Protein AF-A0A1B6DXK7-F1 (afdb_monomer_lite)

Organism: NCBI:txid38151

Structure (mmCIF, N/CA/C/O backbone):
data_AF-A0A1B6DXK7-F1
#
_entry.id   AF-A0A1B6DXK7-F1
#
loop_
_atom_site.group_PDB
_atom_site.id
_atom_site.type_symbol
_atom_site.label_atom_id
_atom_site.label_alt_id
_atom_site.label_comp_id
_atom_site.label_asym_id
_atom_site.label_entity_id
_atom_site.label_seq_id
_atom_site.pdbx_PDB_ins_code
_atom_site.Cartn_x
_atom_site.Cartn_y
_atom_site.Cartn_z
_atom_site.occupancy
_atom_site.B_iso_or_equiv
_atom_site.auth_seq_id
_atom_site.auth_comp_id
_atom_site.auth_asym_id
_atom_site.auth_atom_id
_atom_site.pdbx_PDB_model_num
ATOM 1 N N . MET A 1 1 ? -44.454 -13.026 34.939 1.00 39.28 1 MET A N 1
ATOM 2 C CA . MET A 1 1 ? -43.153 -13.188 35.620 1.00 39.28 1 MET A CA 1
ATOM 3 C C . MET A 1 1 ? -42.407 -11.868 35.491 1.00 39.28 1 MET A C 1
ATOM 5 O O . MET A 1 1 ? -41.884 -11.575 34.426 1.00 39.28 1 MET A O 1
ATOM 9 N N . VAL A 1 2 ? -42.509 -11.001 36.502 1.00 45.12 2 VAL A N 1
ATOM 10 C CA . VAL A 1 2 ? -41.923 -9.651 36.467 1.00 45.12 2 VAL A CA 1
ATOM 11 C C . VAL A 1 2 ? -40.440 -9.793 36.776 1.00 45.12 2 VAL A C 1
ATOM 13 O O . VAL A 1 2 ? -40.072 -10.155 37.890 1.00 45.12 2 VAL A O 1
ATOM 16 N N . ILE A 1 3 ? -39.594 -9.573 35.775 1.00 61.78 3 ILE A N 1
ATOM 17 C CA . ILE A 1 3 ? -38.143 -9.632 35.928 1.00 61.78 3 ILE A CA 1
ATOM 18 C C . ILE A 1 3 ? -37.741 -8.395 36.738 1.00 61.78 3 ILE A C 1
ATOM 20 O O . ILE A 1 3 ? -37.662 -7.291 36.205 1.00 61.78 3 ILE A O 1
ATOM 24 N N . HIS A 1 4 ? -37.545 -8.565 38.046 1.00 51.88 4 HIS A N 1
ATOM 25 C CA . HIS A 1 4 ? -36.913 -7.556 38.893 1.00 51.88 4 HIS A CA 1
ATOM 26 C C . HIS A 1 4 ? -35.440 -7.464 38.486 1.00 51.88 4 HIS A C 1
ATOM 28 O O . HIS A 1 4 ? -34.585 -8.203 38.968 1.00 51.88 4 HIS A O 1
ATOM 34 N N . ILE A 1 5 ? -35.163 -6.587 37.525 1.00 63.19 5 ILE A N 1
ATOM 35 C CA . ILE A 1 5 ? -33.811 -6.217 37.127 1.00 63.19 5 ILE A CA 1
ATOM 36 C C . ILE A 1 5 ? -33.175 -5.485 38.306 1.00 63.19 5 ILE A C 1
ATOM 38 O O . ILE A 1 5 ? -33.552 -4.370 38.665 1.00 63.19 5 ILE A O 1
ATOM 42 N N . SER A 1 6 ? -32.222 -6.156 38.948 1.00 65.25 6 SER A N 1
ATOM 43 C CA . SER A 1 6 ? -31.360 -5.595 39.980 1.00 65.25 6 SER A CA 1
ATOM 44 C C . SER A 1 6 ? -30.800 -4.272 39.462 1.00 65.25 6 SER A C 1
ATOM 46 O O . SER A 1 6 ? -30.210 -4.250 38.381 1.00 65.25 6 SER A O 1
ATOM 48 N N . GLY A 1 7 ? -30.945 -3.180 40.218 1.00 70.75 7 GLY A N 1
ATOM 49 C CA . GLY A 1 7 ? -30.628 -1.813 39.771 1.00 70.75 7 GLY A CA 1
ATOM 50 C C . GLY A 1 7 ? -29.193 -1.566 39.279 1.00 70.75 7 GLY A C 1
ATOM 51 O O . GLY A 1 7 ? -28.893 -0.468 38.841 1.00 70.75 7 GLY A O 1
ATOM 52 N N . ARG A 1 8 ? -28.308 -2.572 39.314 1.00 75.06 8 ARG A N 1
ATOM 53 C CA . ARG A 1 8 ? -26.931 -2.551 38.793 1.00 75.06 8 ARG A CA 1
ATOM 54 C C . ARG A 1 8 ? -26.801 -3.031 37.340 1.00 75.06 8 ARG A C 1
ATOM 56 O O . ARG A 1 8 ? -25.893 -2.601 36.641 1.00 75.06 8 ARG A O 1
ATOM 63 N N . ILE A 1 9 ? -27.707 -3.893 36.875 1.00 83.69 9 ILE A N 1
ATOM 64 C CA . ILE A 1 9 ? -27.709 -4.441 35.510 1.00 83.69 9 ILE A CA 1
ATOM 65 C C . ILE A 1 9 ? -27.895 -3.354 34.432 1.00 83.69 9 ILE A C 1
ATOM 67 O O . ILE A 1 9 ? -27.131 -3.383 33.467 1.00 83.69 9 ILE A O 1
ATOM 71 N N . PRO A 1 10 ? -28.812 -2.366 34.556 1.00 85.44 10 PRO A N 1
ATOM 72 C CA . PRO A 1 10 ? -28.964 -1.349 33.512 1.00 85.44 10 PRO A CA 1
ATOM 73 C C . PRO A 1 10 ? -27.703 -0.490 33.343 1.00 85.44 10 PRO A C 1
ATOM 75 O O . PRO A 1 10 ? -27.367 -0.128 32.220 1.00 85.44 10 PRO A O 1
ATOM 78 N N . PHE A 1 11 ? -26.946 -0.235 34.417 1.00 86.56 11 PHE A N 1
ATOM 79 C CA . PHE A 1 11 ? -25.669 0.481 34.330 1.00 86.56 11 PHE A CA 1
ATOM 80 C C . PHE A 1 11 ? -24.607 -0.301 33.553 1.00 86.56 11 PHE A C 1
ATOM 82 O O . PHE A 1 11 ? -23.884 0.291 32.756 1.00 86.56 11 PHE A O 1
ATOM 89 N N . LEU A 1 12 ? -24.534 -1.624 33.738 1.00 88.62 12 LEU A N 1
ATOM 90 C CA . LEU A 1 12 ? -23.615 -2.472 32.975 1.00 88.62 12 LEU A CA 1
ATOM 91 C C . LEU A 1 12 ? -23.971 -2.489 31.488 1.00 88.62 12 LEU A C 1
ATOM 93 O O . LEU A 1 12 ? -23.085 -2.391 30.646 1.00 88.62 12 LEU A O 1
ATOM 97 N N . VAL A 1 13 ? -25.263 -2.556 31.159 1.00 90.44 13 VAL A N 1
ATOM 98 C CA . VAL A 1 13 ? -25.724 -2.513 29.764 1.00 90.44 13 VAL A CA 1
ATOM 99 C C .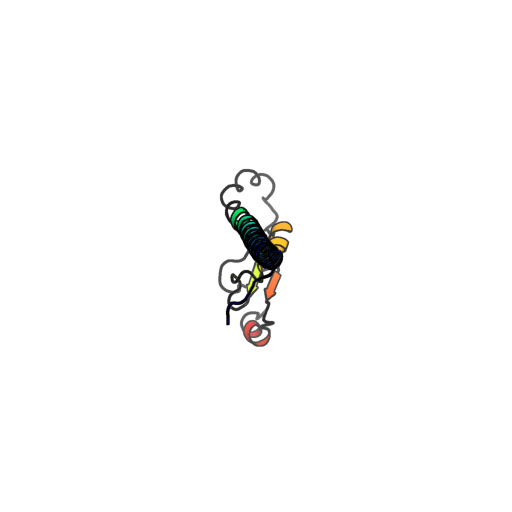 VAL A 1 13 ? -25.369 -1.173 29.120 1.00 90.44 13 VAL A C 1
ATOM 101 O O . VAL A 1 13 ? -24.810 -1.153 28.027 1.00 90.44 13 VAL A O 1
ATOM 104 N N . ILE A 1 14 ? -25.615 -0.057 29.813 1.00 92.62 14 ILE A N 1
ATOM 105 C CA . ILE A 1 14 ? -25.247 1.281 29.330 1.00 92.62 14 ILE A CA 1
ATOM 106 C C . ILE A 1 14 ? -23.731 1.383 29.120 1.00 92.62 14 ILE A C 1
ATOM 108 O O . ILE A 1 14 ? -23.293 1.870 28.081 1.00 92.62 14 ILE A O 1
ATOM 112 N N . PHE A 1 15 ? -22.928 0.873 30.055 1.00 94.75 15 PHE A N 1
ATOM 113 C CA . PHE A 1 15 ? -21.472 0.862 29.931 1.00 94.75 15 PHE A CA 1
ATOM 114 C C . PHE A 1 15 ? -21.003 0.076 28.699 1.00 94.75 15 PHE A C 1
ATOM 116 O O . PHE A 1 15 ? -20.202 0.583 27.918 1.00 94.75 15 PHE A O 1
ATOM 123 N N . VAL A 1 16 ? -21.550 -1.121 28.468 1.00 95.00 16 VAL A N 1
ATOM 124 C CA . VAL A 1 16 ? -21.215 -1.950 27.297 1.00 95.00 16 VAL A CA 1
ATOM 125 C C . VAL A 1 16 ? -21.599 -1.255 25.991 1.00 95.00 16 VAL A C 1
ATOM 127 O O . VAL A 1 16 ? -20.827 -1.282 25.031 1.00 95.00 16 VAL A O 1
ATOM 130 N N . VAL A 1 17 ? -22.756 -0.590 25.949 1.00 95.94 17 VAL A N 1
ATOM 131 C CA . VAL A 1 17 ? -23.188 0.175 24.772 1.00 95.94 17 VAL A CA 1
ATOM 132 C C . VAL A 1 17 ? -22.237 1.342 24.511 1.00 95.94 17 VAL A C 1
ATOM 134 O O . VAL A 1 17 ? -21.788 1.515 23.381 1.00 95.94 17 VAL A O 1
ATOM 137 N N . ILE A 1 18 ? -21.858 2.094 25.548 1.00 96.69 18 ILE A N 1
ATOM 138 C CA . ILE A 1 18 ? -20.898 3.200 25.429 1.00 96.69 18 ILE A CA 1
ATOM 139 C C . ILE A 1 18 ? -19.540 2.689 24.934 1.00 96.69 18 ILE A C 1
ATOM 141 O O . ILE A 1 18 ? -19.002 3.237 23.975 1.00 96.69 18 ILE A O 1
ATOM 145 N N . CYS A 1 19 ? -19.006 1.610 25.515 1.00 96.62 19 CYS A N 1
ATOM 146 C CA . CYS A 1 19 ? -17.758 1.001 25.051 1.00 96.62 19 CYS A CA 1
ATOM 147 C C . CYS A 1 19 ? -17.836 0.569 23.582 1.00 96.62 19 CYS A C 1
ATOM 149 O O . CYS A 1 19 ? -16.890 0.781 22.828 1.00 96.62 19 CYS A O 1
ATOM 151 N N . SER A 1 20 ? -18.968 0.008 23.155 1.00 94.44 20 SER A N 1
ATOM 152 C CA . SER A 1 20 ? -19.172 -0.430 21.769 1.00 94.44 20 SER A CA 1
ATOM 153 C C . SER A 1 20 ? -19.192 0.749 20.792 1.00 94.44 20 SER A C 1
ATOM 155 O O . SER A 1 20 ? -18.579 0.682 19.728 1.00 94.44 20 SER A O 1
ATOM 157 N N . LEU A 1 21 ? -19.844 1.854 21.172 1.00 97.12 21 LEU A N 1
ATOM 158 C CA . LEU A 1 21 ? -19.848 3.094 20.392 1.00 97.12 21 LEU A CA 1
ATOM 159 C C . LEU A 1 21 ? -18.448 3.713 20.301 1.00 97.12 21 LEU A C 1
ATOM 161 O O . LEU A 1 21 ? -18.059 4.174 19.232 1.00 97.12 21 LEU A O 1
ATOM 165 N N . ILE A 1 22 ? -17.674 3.676 21.390 1.00 97.25 22 ILE A N 1
ATOM 166 C CA . ILE A 1 22 ? -16.283 4.151 21.409 1.00 97.25 22 ILE A CA 1
ATOM 167 C C . ILE A 1 22 ? -15.417 3.315 20.462 1.00 97.25 22 ILE A C 1
ATOM 169 O O . ILE A 1 22 ? -14.677 3.880 19.663 1.00 97.25 22 ILE A O 1
ATOM 173 N N . LEU A 1 23 ? -15.529 1.984 20.498 1.00 95.25 23 LEU A N 1
ATOM 174 C CA . LEU A 1 23 ? -14.770 1.110 19.597 1.00 95.25 23 LEU A CA 1
ATOM 175 C C . LEU A 1 23 ? -15.129 1.347 18.124 1.00 95.25 23 LEU A C 1
ATOM 177 O O . LEU A 1 23 ? -14.239 1.382 17.277 1.00 95.25 23 LEU A O 1
ATOM 181 N N . LEU A 1 24 ? -16.410 1.569 17.817 1.00 95.44 24 LEU A N 1
ATOM 182 C CA . LEU A 1 24 ? -16.853 1.973 16.479 1.00 95.44 24 LEU A CA 1
ATOM 183 C C . LEU A 1 24 ? -16.253 3.318 16.054 1.00 95.44 24 LEU A C 1
ATOM 185 O O . LEU A 1 24 ? -15.778 3.439 14.926 1.00 95.44 24 LEU A O 1
ATOM 189 N N . ALA A 1 25 ? -16.242 4.304 16.955 1.00 94.88 25 ALA A N 1
ATOM 190 C CA . ALA A 1 25 ? -15.671 5.623 16.700 1.00 94.88 25 ALA A CA 1
ATOM 191 C C . ALA A 1 25 ? -14.153 5.562 16.451 1.00 94.88 25 ALA A C 1
ATOM 193 O O . ALA A 1 25 ? -13.651 6.221 15.544 1.00 94.88 25 ALA A O 1
ATOM 194 N N . ILE A 1 26 ? -13.427 4.736 17.208 1.00 94.00 26 ILE A N 1
ATOM 195 C CA . ILE A 1 26 ? -11.992 4.509 16.991 1.00 94.00 26 ILE A CA 1
ATOM 196 C C . ILE A 1 26 ? -11.770 3.844 15.632 1.00 94.00 26 ILE A C 1
ATOM 198 O O . ILE A 1 26 ? -10.975 4.329 14.838 1.00 94.00 26 ILE A O 1
ATOM 202 N N . ASN A 1 27 ? -12.514 2.781 15.323 1.00 93.31 27 ASN A N 1
ATOM 203 C CA . ASN A 1 27 ? -12.358 2.060 14.062 1.00 93.31 27 ASN A CA 1
ATOM 204 C C . ASN A 1 27 ? -12.619 2.959 12.838 1.00 93.31 27 ASN A C 1
ATOM 206 O O . ASN A 1 27 ? -11.865 2.935 11.866 1.00 93.31 27 ASN A O 1
ATOM 210 N N . ILE A 1 28 ? -13.657 3.802 12.889 1.00 93.88 28 ILE A N 1
ATOM 211 C CA . ILE A 1 28 ? -13.940 4.730 11.788 1.00 93.88 28 ILE A CA 1
ATOM 212 C C . ILE A 1 28 ? -12.905 5.857 11.695 1.00 93.88 28 ILE A C 1
ATOM 214 O O . ILE A 1 28 ? -12.579 6.283 10.589 1.00 93.88 28 ILE A O 1
ATOM 218 N N . TYR A 1 29 ? -12.347 6.298 12.827 1.00 93.69 29 TYR A N 1
ATOM 219 C CA . TYR A 1 29 ? -11.274 7.290 12.854 1.00 93.69 29 TYR A CA 1
ATOM 220 C C . TYR A 1 29 ? -9.987 6.750 12.224 1.00 93.69 29 TYR A C 1
ATOM 222 O O . TYR A 1 29 ? -9.413 7.412 11.362 1.00 93.69 29 TYR A O 1
ATOM 230 N N . GLU A 1 30 ? -9.580 5.529 12.579 1.00 84.31 30 GLU A N 1
ATOM 231 C CA . GLU A 1 30 ? -8.434 4.841 11.968 1.00 84.31 30 GLU A CA 1
ATOM 232 C C . GLU A 1 30 ? -8.618 4.711 10.451 1.00 84.31 30 GLU A C 1
ATOM 234 O O . GLU A 1 30 ? -7.724 5.034 9.665 1.00 84.31 30 GLU A O 1
ATOM 239 N N . LEU A 1 31 ? -9.816 4.310 10.011 1.00 83.38 31 LEU A N 1
ATOM 240 C CA . LEU A 1 31 ? -10.122 4.190 8.588 1.00 83.38 31 LEU A CA 1
ATOM 241 C C . LEU A 1 31 ? -10.030 5.538 7.862 1.00 83.38 31 LEU A C 1
ATOM 243 O O . LEU A 1 31 ? -9.478 5.620 6.762 1.00 83.38 31 LEU A O 1
ATOM 247 N N . GLN A 1 32 ? -10.548 6.599 8.478 1.00 81.12 32 GLN A N 1
ATOM 248 C CA . GLN A 1 32 ? -10.518 7.938 7.906 1.00 81.12 32 GLN A CA 1
ATOM 249 C C . GLN A 1 32 ? -9.092 8.506 7.863 1.00 81.12 32 GLN A C 1
ATOM 251 O O . GLN A 1 32 ? -8.726 9.150 6.878 1.00 81.12 32 GLN A O 1
ATOM 256 N N . TRP A 1 33 ? -8.271 8.232 8.878 1.00 78.19 33 TRP A N 1
ATOM 257 C CA . TRP A 1 33 ? -6.858 8.604 8.902 1.00 78.19 33 TRP A CA 1
ATOM 258 C C . TRP A 1 33 ? -6.096 7.944 7.745 1.00 78.19 33 TRP A C 1
ATOM 260 O O . TRP A 1 33 ? -5.454 8.632 6.948 1.00 78.19 33 TRP A O 1
ATOM 270 N N . MET A 1 34 ? -6.283 6.633 7.558 1.00 66.62 34 MET A N 1
ATOM 271 C CA . MET A 1 34 ? -5.681 5.891 6.444 1.00 66.62 34 MET A CA 1
ATOM 272 C C . MET A 1 34 ? -6.119 6.426 5.067 1.00 66.62 34 MET A C 1
ATOM 274 O O . MET A 1 34 ? -5.316 6.502 4.134 1.00 66.62 34 MET A O 1
ATOM 278 N N . GLN A 1 35 ? -7.380 6.842 4.908 1.00 70.38 35 GLN A N 1
ATOM 279 C CA . GLN A 1 35 ? -7.867 7.437 3.654 1.00 70.38 35 GLN A CA 1
ATOM 280 C C . GLN A 1 35 ? -7.286 8.834 3.380 1.00 70.38 35 GLN A C 1
ATOM 282 O O . GLN A 1 35 ? -7.022 9.191 2.224 1.00 70.38 35 GLN A O 1
ATOM 287 N N . GLN A 1 36 ? -7.066 9.635 4.421 1.00 62.09 36 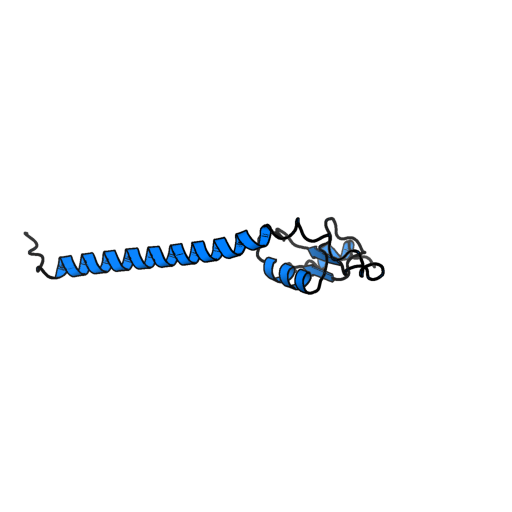GLN A N 1
ATOM 288 C CA . GLN A 1 36 ? -6.511 10.982 4.281 1.00 62.09 36 GLN A CA 1
ATOM 289 C C . GLN A 1 36 ? -5.037 10.960 3.886 1.00 62.09 36 GLN A C 1
ATOM 291 O O . GLN A 1 36 ? -4.619 11.747 3.034 1.00 62.09 36 GLN A O 1
ATOM 296 N N . GLU A 1 37 ? -4.264 10.020 4.431 1.00 60.94 37 GLU A N 1
ATOM 297 C CA . GLU A 1 37 ? -2.882 9.820 4.000 1.00 60.94 37 GLU A CA 1
ATOM 298 C C . GLU A 1 37 ? -2.825 9.464 2.511 1.00 60.94 37 GLU A C 1
ATOM 300 O O . GLU A 1 37 ? -2.028 10.037 1.773 1.00 60.94 37 GLU A O 1
ATOM 305 N N . HIS A 1 38 ? -3.725 8.608 2.018 1.00 56.47 38 HIS A N 1
ATOM 306 C CA . HIS A 1 38 ? -3.720 8.196 0.614 1.00 56.47 38 HIS A CA 1
ATOM 307 C C . HIS A 1 38 ? -4.143 9.283 -0.382 1.00 56.47 38 HIS A C 1
ATOM 309 O O . HIS A 1 38 ? -3.569 9.355 -1.467 1.00 56.47 38 HIS A O 1
ATOM 315 N N . THR A 1 39 ? -5.088 10.159 -0.044 1.00 53.88 39 THR A N 1
ATOM 316 C CA . THR A 1 39 ? -5.546 11.215 -0.972 1.00 53.88 39 THR A CA 1
ATOM 317 C C . THR A 1 39 ? -4.544 12.364 -1.112 1.00 53.88 39 THR A C 1
ATOM 319 O O . THR A 1 39 ? -4.415 12.943 -2.194 1.00 53.88 39 THR A O 1
ATOM 322 N N . LYS A 1 40 ? -3.758 12.655 -0.068 1.00 54.94 40 LYS A N 1
ATOM 323 C CA . LYS A 1 40 ? -2.798 13.771 -0.069 1.00 54.94 40 LYS A CA 1
ATOM 324 C C . LYS A 1 40 ? -1.608 13.557 -1.017 1.00 54.94 40 LYS A C 1
ATOM 326 O O . LYS A 1 40 ? -1.083 14.525 -1.566 1.00 54.94 40 LYS A O 1
ATOM 331 N N . PHE A 1 41 ? -1.214 12.308 -1.279 1.00 54.69 41 PHE A N 1
ATOM 332 C CA . PHE A 1 41 ? -0.102 11.999 -2.192 1.00 54.69 41 PHE A CA 1
ATOM 333 C C . PHE A 1 41 ? -0.461 12.097 -3.683 1.00 54.69 41 PHE A C 1
ATOM 335 O O . PHE A 1 41 ? 0.444 12.160 -4.517 1.00 54.69 41 PHE A O 1
ATOM 342 N N . HIS A 1 42 ? -1.748 12.178 -4.037 1.00 49.84 42 HIS A N 1
ATOM 343 C CA . HIS A 1 42 ? -2.184 12.266 -5.435 1.00 49.84 42 HIS A CA 1
ATOM 344 C C . HIS A 1 42 ? -2.272 13.699 -5.993 1.00 49.84 42 HIS A C 1
ATOM 346 O O . HIS A 1 42 ? -2.482 13.857 -7.192 1.00 49.84 42 HIS A O 1
ATOM 352 N N . TYR A 1 43 ? -2.047 14.743 -5.182 1.00 42.91 43 TYR A N 1
ATOM 353 C CA . TYR A 1 43 ? -2.104 16.144 -5.641 1.00 42.91 43 TYR A CA 1
ATOM 354 C C . TYR A 1 43 ? -0.724 16.772 -5.952 1.00 42.91 43 TYR A C 1
ATOM 356 O O . TYR A 1 43 ? -0.636 17.812 -6.601 1.00 42.91 43 TYR A O 1
ATOM 364 N N . VAL A 1 44 ? 0.389 16.139 -5.554 1.00 44.66 44 VAL A N 1
ATOM 365 C CA . VAL A 1 44 ? 1.758 16.682 -5.728 1.00 44.66 44 VAL A CA 1
ATOM 366 C C . VAL A 1 44 ? 2.462 16.047 -6.933 1.00 44.66 44 VAL A C 1
ATOM 368 O O . VAL A 1 44 ? 3.510 15.411 -6.814 1.00 44.66 44 VAL A O 1
ATOM 371 N N . ASN A 1 45 ? 1.874 16.181 -8.123 1.00 49.66 45 ASN A N 1
ATOM 372 C CA . ASN A 1 45 ? 2.613 15.921 -9.367 1.00 49.66 45 ASN A CA 1
ATOM 373 C C . ASN A 1 45 ? 2.217 16.823 -10.549 1.00 49.66 45 ASN A C 1
ATOM 375 O O . ASN A 1 45 ? 2.458 16.466 -11.695 1.00 49.66 45 ASN A O 1
ATOM 379 N N . VAL A 1 46 ? 1.624 17.996 -10.283 1.00 48.19 46 VAL A N 1
ATOM 380 C CA . VAL A 1 46 ? 1.287 18.989 -11.329 1.00 48.19 46 VAL A CA 1
ATOM 381 C C . VAL A 1 46 ? 2.081 20.304 -11.171 1.00 48.19 46 VAL A C 1
ATOM 383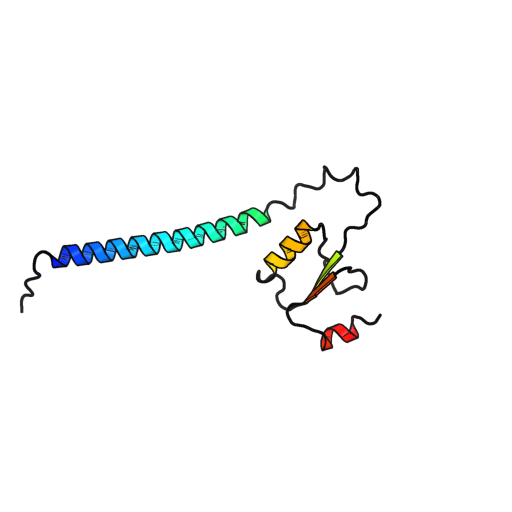 O O . VAL A 1 46 ? 1.991 21.186 -12.011 1.00 48.19 46 VAL A O 1
ATOM 386 N N . GLY A 1 47 ? 2.913 20.449 -10.127 1.00 43.34 47 GLY A N 1
ATOM 387 C CA . GLY A 1 47 ? 3.560 21.734 -9.797 1.00 43.34 47 GLY A CA 1
ATOM 388 C C . GLY A 1 47 ? 5.093 21.802 -9.827 1.00 43.34 47 GLY A C 1
ATOM 389 O O . GLY A 1 47 ? 5.634 22.890 -9.665 1.00 43.34 47 GLY A O 1
ATOM 390 N N . SER A 1 48 ? 5.822 20.694 -10.011 1.00 45.38 48 SER A N 1
ATOM 391 C CA . SER A 1 48 ? 7.289 20.679 -9.827 1.00 45.38 48 SER A CA 1
ATOM 392 C C . SER A 1 48 ? 8.060 20.327 -11.103 1.00 45.38 48 SER A C 1
ATOM 394 O O . SER A 1 48 ? 8.834 19.375 -11.140 1.00 45.38 48 SER A O 1
ATOM 396 N N . GLN A 1 49 ? 7.844 21.095 -12.172 1.00 48.78 49 GLN A N 1
ATOM 397 C CA . GLN A 1 49 ? 8.702 21.066 -13.369 1.00 48.78 49 GLN A CA 1
ATOM 398 C C . GLN A 1 49 ? 9.547 22.339 -13.548 1.00 48.78 49 GLN A C 1
ATOM 400 O O . GLN A 1 49 ? 10.371 22.393 -14.452 1.00 48.78 49 GLN A O 1
ATOM 405 N N . ASN A 1 50 ? 9.425 23.345 -12.674 1.00 45.91 50 ASN A N 1
ATOM 406 C CA . ASN A 1 50 ? 10.040 24.655 -12.934 1.00 45.91 50 ASN A CA 1
ATOM 407 C C . ASN A 1 50 ? 11.411 24.883 -12.272 1.00 45.91 50 ASN A C 1
ATOM 409 O O . ASN A 1 50 ? 12.072 25.856 -12.614 1.00 45.91 50 ASN A O 1
ATOM 413 N N . SER A 1 51 ? 11.879 24.003 -11.373 1.00 44.62 51 SER A N 1
ATOM 414 C CA . SER A 1 51 ? 13.146 24.215 -10.635 1.00 44.62 51 SER A CA 1
ATOM 415 C C . SER A 1 51 ? 14.274 23.227 -10.982 1.00 44.62 51 SER A C 1
ATOM 417 O O . SER A 1 51 ? 15.371 23.316 -10.443 1.00 44.62 51 SER A O 1
ATOM 419 N N . VAL A 1 52 ? 14.043 22.283 -11.904 1.00 48.06 52 VAL A N 1
ATOM 420 C CA . VAL A 1 52 ? 15.018 21.228 -12.270 1.00 48.06 52 VAL A CA 1
ATOM 421 C C . VAL A 1 52 ? 15.394 21.295 -13.758 1.00 48.06 52 VAL A C 1
ATOM 423 O O . VAL A 1 52 ? 15.746 20.296 -14.369 1.00 48.06 52 VAL A O 1
ATOM 426 N N . ASN A 1 53 ? 15.325 22.478 -14.369 1.00 48.06 53 ASN A N 1
ATOM 427 C CA . ASN A 1 53 ? 15.630 22.646 -15.798 1.00 48.06 53 ASN A CA 1
ATOM 428 C C . ASN A 1 53 ? 17.090 23.051 -16.066 1.00 48.06 53 ASN A C 1
ATOM 430 O O . ASN A 1 53 ? 17.500 23.095 -17.217 1.00 48.06 53 ASN A O 1
ATOM 434 N N . ASN A 1 54 ? 17.895 23.298 -15.023 1.00 47.94 54 ASN A N 1
ATOM 435 C CA . ASN A 1 54 ? 19.260 23.821 -15.183 1.00 47.94 54 ASN A CA 1
ATOM 436 C C . ASN A 1 54 ? 20.392 22.804 -14.916 1.00 47.94 54 ASN A C 1
ATOM 438 O O . ASN A 1 54 ? 21.552 23.159 -15.087 1.00 47.94 54 ASN A O 1
ATOM 442 N N . ILE A 1 55 ? 20.096 21.555 -14.512 1.00 53.12 55 ILE A N 1
ATOM 443 C CA . ILE A 1 55 ? 21.131 20.528 -14.209 1.00 53.12 55 ILE A CA 1
ATOM 444 C C . ILE A 1 55 ? 20.923 19.205 -14.988 1.00 53.12 55 ILE A C 1
ATOM 446 O O . ILE A 1 55 ? 21.838 18.401 -15.110 1.00 53.12 55 ILE A O 1
ATOM 450 N N . LYS A 1 56 ? 19.748 18.963 -15.586 1.00 50.25 56 LYS A N 1
ATOM 451 C CA . LYS A 1 56 ? 19.373 17.668 -16.201 1.00 50.25 56 LYS A CA 1
ATOM 452 C C . LYS A 1 56 ? 19.666 17.530 -17.705 1.00 50.25 56 LYS A C 1
ATOM 454 O O . LYS A 1 56 ? 18.989 16.763 -18.379 1.00 50.25 56 LYS A O 1
ATOM 459 N N . ASN A 1 57 ? 20.648 18.238 -18.253 1.00 47.94 57 ASN A N 1
ATOM 460 C CA . ASN A 1 57 ? 20.867 18.209 -19.705 1.00 47.94 57 ASN A CA 1
ATOM 461 C C . ASN A 1 57 ? 21.675 17.015 -20.246 1.00 47.94 57 ASN A C 1
ATOM 463 O O . ASN A 1 57 ? 21.840 16.952 -21.457 1.00 47.94 57 ASN A O 1
ATOM 467 N N . GLU A 1 58 ? 22.110 16.037 -19.437 1.00 55.25 58 GLU A N 1
ATOM 468 C CA . GLU A 1 58 ? 22.872 14.889 -19.988 1.00 55.25 58 GLU A CA 1
ATOM 469 C C . GLU A 1 58 ? 22.537 13.493 -19.437 1.00 55.25 58 GLU A C 1
ATOM 471 O O . GLU A 1 58 ? 23.014 12.502 -19.982 1.00 55.25 58 GLU A O 1
ATOM 476 N N . ILE A 1 59 ? 21.678 13.352 -18.422 1.00 60.38 59 ILE A N 1
ATOM 477 C CA . ILE A 1 59 ? 21.352 12.028 -17.866 1.00 60.38 59 ILE A CA 1
ATOM 478 C C . ILE A 1 59 ? 19.874 11.742 -18.117 1.00 60.38 59 ILE A C 1
ATOM 480 O O . ILE A 1 59 ? 19.002 12.305 -17.450 1.00 60.38 59 ILE A O 1
ATOM 484 N N . LYS A 1 60 ? 19.591 10.873 -19.098 1.00 68.00 60 LYS A N 1
ATOM 485 C CA . LYS A 1 60 ? 18.245 10.315 -19.294 1.00 68.00 60 LYS A CA 1
ATOM 486 C C . LYS A 1 60 ? 17.797 9.688 -17.963 1.00 68.00 60 LYS A C 1
ATOM 488 O O . LYS A 1 60 ? 18.540 8.874 -17.415 1.00 68.00 60 LYS A O 1
ATOM 493 N N . PRO A 1 61 ? 16.631 10.070 -17.416 1.00 68.94 61 PRO A N 1
ATOM 494 C CA . PRO A 1 61 ? 16.136 9.450 -16.198 1.00 68.94 61 PRO A CA 1
ATOM 495 C C . PRO A 1 61 ? 15.810 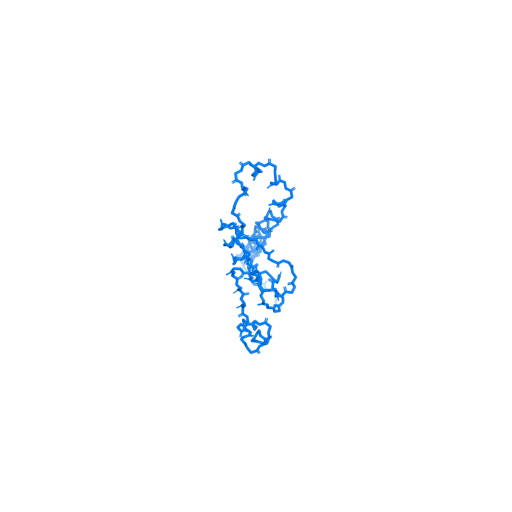7.981 -16.490 1.00 68.94 61 PRO A C 1
ATOM 497 O O . PRO A 1 61 ? 15.213 7.708 -17.536 1.00 68.94 61 PRO A O 1
ATOM 500 N N . PRO A 1 62 ? 16.181 7.049 -15.599 1.00 79.06 62 PRO A N 1
ATOM 501 C CA . PRO A 1 62 ? 15.976 5.638 -15.860 1.00 79.06 62 PRO A CA 1
ATOM 502 C C . PRO A 1 62 ? 14.477 5.319 -15.904 1.00 79.06 62 PRO A C 1
ATOM 504 O O . PRO A 1 62 ? 13.685 5.814 -15.094 1.00 79.06 62 PRO A O 1
ATOM 507 N N . VAL A 1 63 ? 14.064 4.522 -16.883 1.00 82.56 63 VAL A N 1
ATOM 508 C CA . VAL A 1 63 ? 12.660 4.218 -17.158 1.00 82.56 63 VAL A CA 1
ATOM 509 C C . VAL A 1 63 ? 12.306 2.871 -16.550 1.00 82.56 63 VAL A C 1
ATOM 511 O O . VAL A 1 63 ? 12.928 1.855 -16.856 1.00 82.56 63 VAL A O 1
ATOM 514 N N . PHE A 1 64 ? 11.270 2.846 -15.711 1.00 84.19 64 PHE A N 1
ATOM 515 C CA . PHE A 1 64 ? 10.707 1.597 -15.211 1.00 84.19 64 PHE A CA 1
ATOM 516 C C . PHE A 1 64 ? 9.368 1.293 -15.883 1.00 84.19 64 PHE A C 1
ATOM 518 O O . PHE A 1 64 ? 8.518 2.173 -16.055 1.00 84.19 64 PHE A O 1
ATOM 525 N N . GLN A 1 65 ? 9.156 0.032 -16.241 1.00 83.19 65 GLN A N 1
ATOM 526 C CA . GLN A 1 65 ? 7.918 -0.449 -16.837 1.00 83.19 65 GLN A CA 1
ATOM 527 C C . GLN A 1 65 ? 7.301 -1.545 -15.980 1.00 83.19 65 GLN A C 1
ATOM 529 O O . GLN A 1 65 ? 8.002 -2.297 -15.309 1.00 83.19 65 GLN A O 1
ATOM 534 N N . VAL A 1 66 ? 5.972 -1.622 -15.971 1.00 80.25 66 VAL A N 1
ATOM 535 C CA . VAL A 1 66 ? 5.241 -2.519 -15.077 1.00 80.25 66 VAL A CA 1
ATOM 536 C C . VAL A 1 66 ? 4.358 -3.442 -15.896 1.00 80.25 66 VAL A C 1
ATOM 538 O O . VAL A 1 66 ? 3.564 -2.969 -16.708 1.00 80.25 66 VAL A O 1
ATOM 541 N N . TYR A 1 67 ? 4.468 -4.747 -15.661 1.00 76.38 67 TYR A N 1
ATOM 542 C CA . TYR A 1 67 ? 3.618 -5.747 -16.291 1.00 76.38 67 TYR A CA 1
ATOM 543 C C . TYR A 1 67 ? 2.798 -6.521 -15.265 1.00 76.38 67 TYR A C 1
ATOM 545 O O . TYR A 1 67 ? 3.325 -7.167 -14.360 1.00 76.38 67 TYR A O 1
ATOM 553 N N . GLY A 1 68 ? 1.487 -6.517 -15.452 1.00 72.25 68 GLY A N 1
ATOM 554 C CA . GLY A 1 68 ? 0.552 -7.281 -14.640 1.00 72.25 68 GLY A CA 1
ATOM 555 C C . GLY A 1 68 ? -0.880 -6.943 -15.020 1.00 72.25 68 GLY A C 1
ATOM 556 O O . GLY A 1 68 ? -1.130 -5.941 -15.694 1.00 72.25 68 GLY A O 1
ATOM 557 N N . ARG A 1 69 ? -1.825 -7.782 -14.594 1.00 65.00 69 ARG A N 1
ATOM 558 C CA . ARG A 1 69 ? -3.235 -7.381 -14.579 1.00 65.00 69 ARG A CA 1
ATOM 559 C C . ARG A 1 69 ? -3.457 -6.443 -13.400 1.00 65.00 69 ARG A C 1
ATOM 561 O O . ARG A 1 69 ? -2.897 -6.667 -12.334 1.00 65.00 69 ARG A O 1
ATOM 568 N N . ASP A 1 70 ? -4.228 -5.384 -13.623 1.00 66.88 70 ASP A N 1
ATOM 569 C CA . ASP A 1 70 ? -4.594 -4.402 -12.598 1.00 66.88 70 ASP A CA 1
ATOM 570 C C . ASP A 1 70 ? -3.395 -3.834 -11.825 1.00 66.88 70 ASP A C 1
ATOM 572 O O . ASP A 1 70 ? -3.387 -3.745 -10.599 1.00 66.88 70 ASP A O 1
ATOM 576 N N . VAL A 1 71 ? -2.360 -3.411 -12.551 1.00 68.12 71 VAL A N 1
ATOM 577 C CA . VAL A 1 71 ? -1.145 -2.797 -11.984 1.00 68.12 71 VAL A CA 1
ATOM 578 C C . VAL A 1 71 ? -1.420 -1.538 -11.150 1.00 68.12 71 VAL A C 1
ATOM 580 O O . VAL A 1 71 ? -0.636 -1.212 -10.260 1.00 68.12 71 VAL A O 1
ATOM 583 N N . ASP A 1 72 ? -2.555 -0.876 -11.380 1.00 67.81 72 ASP A N 1
ATOM 584 C CA . ASP A 1 72 ? -2.998 0.310 -10.639 1.00 67.81 72 ASP A CA 1
ATOM 585 C C . ASP A 1 72 ? -4.040 -0.003 -9.544 1.00 67.81 72 ASP A C 1
ATOM 587 O O . ASP A 1 72 ? -4.594 0.908 -8.937 1.00 67.81 72 ASP A O 1
ATOM 591 N N . SER A 1 73 ? -4.260 -1.284 -9.216 1.00 67.44 73 SER A N 1
ATOM 592 C CA . SER A 1 73 ? -5.132 -1.741 -8.109 1.00 67.44 73 SER A CA 1
ATOM 593 C C . SER A 1 73 ? -4.684 -1.287 -6.711 1.00 67.44 73 SER A C 1
ATOM 595 O O . SER A 1 73 ? -5.393 -1.492 -5.729 1.00 67.44 73 SER A O 1
ATOM 597 N N . GLY A 1 74 ? -3.500 -0.678 -6.596 1.00 63.50 74 GLY A N 1
ATOM 598 C CA . GLY A 1 74 ? -2.958 -0.148 -5.346 1.00 63.50 74 GLY A CA 1
ATOM 599 C C . GLY A 1 74 ? -2.006 -1.092 -4.609 1.00 63.50 74 GLY A C 1
ATOM 600 O O . GLY A 1 74 ? -1.256 -0.620 -3.756 1.00 63.50 74 GLY A O 1
ATOM 601 N N . TYR A 1 75 ? -1.932 -2.380 -4.965 1.00 66.75 75 TYR A N 1
ATOM 602 C CA . TYR A 1 75 ? -0.968 -3.319 -4.363 1.00 66.75 75 TYR A CA 1
ATOM 603 C C . TYR A 1 75 ? 0.493 -2.966 -4.686 1.00 66.75 75 TYR A C 1
ATOM 605 O O . TYR A 1 75 ? 1.384 -3.172 -3.868 1.00 66.75 75 TYR A O 1
ATOM 613 N N . LEU A 1 76 ? 0.742 -2.357 -5.849 1.00 72.88 76 LEU A N 1
ATOM 614 C CA . LEU A 1 76 ? 2.080 -1.964 -6.309 1.00 72.88 76 LEU A CA 1
ATOM 615 C C . LEU A 1 76 ? 2.464 -0.520 -5.945 1.00 72.88 76 LEU A C 1
ATOM 617 O O . LEU A 1 76 ? 3.542 -0.056 -6.314 1.00 72.88 76 LEU A O 1
ATOM 621 N N . LYS A 1 77 ? 1.624 0.192 -5.177 1.00 73.62 77 LYS A N 1
ATOM 622 C CA . LYS A 1 77 ? 1.851 1.606 -4.825 1.00 73.62 77 LYS A CA 1
ATOM 623 C C . LYS A 1 77 ? 3.194 1.839 -4.131 1.00 7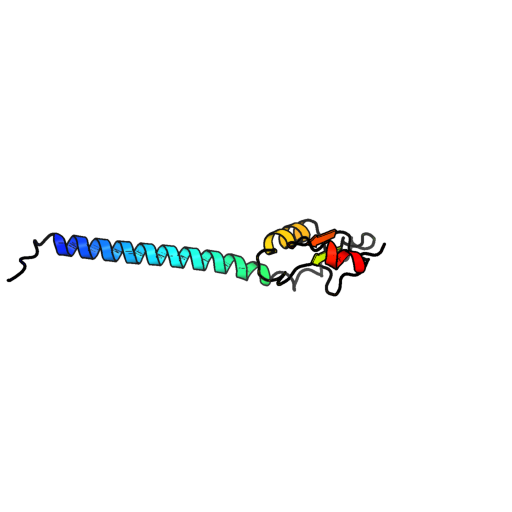3.62 77 LYS A C 1
ATOM 625 O O . LYS A 1 77 ? 3.858 2.834 -4.396 1.00 73.62 77 LYS A O 1
ATOM 630 N N . HIS A 1 78 ? 3.604 0.903 -3.273 1.00 78.06 78 HIS A N 1
ATOM 631 C CA . HIS A 1 78 ? 4.867 0.998 -2.547 1.00 78.06 78 HIS A CA 1
ATOM 632 C C . HIS A 1 78 ? 6.066 0.851 -3.488 1.00 78.06 78 HIS A C 1
ATOM 634 O O . HIS A 1 78 ? 6.993 1.649 -3.435 1.00 78.06 78 HIS A O 1
ATOM 640 N N . VAL A 1 79 ? 6.000 -0.098 -4.423 1.00 80.44 79 VAL A N 1
ATOM 641 C CA . VAL A 1 79 ? 7.033 -0.299 -5.447 1.00 80.44 79 VAL A CA 1
ATOM 642 C C . VAL A 1 79 ? 7.191 0.958 -6.309 1.00 80.44 79 VAL A C 1
ATOM 644 O O . VAL A 1 79 ? 8.306 1.400 -6.571 1.00 80.44 79 VAL A O 1
ATOM 647 N N . PHE A 1 80 ? 6.083 1.593 -6.700 1.00 81.50 80 PHE A N 1
ATOM 648 C CA . PHE A 1 80 ? 6.130 2.838 -7.473 1.00 81.50 80 PHE A CA 1
ATOM 649 C C . PHE A 1 80 ? 6.683 4.017 -6.664 1.00 81.50 80 PHE A C 1
ATOM 651 O O . PHE A 1 80 ? 7.348 4.880 -7.234 1.00 81.50 80 PHE A O 1
ATOM 658 N N . ALA A 1 81 ? 6.439 4.054 -5.350 1.00 79.94 81 ALA A N 1
ATOM 659 C CA . ALA A 1 81 ? 7.018 5.060 -4.463 1.00 79.94 81 ALA A CA 1
ATOM 660 C C . ALA A 1 81 ? 8.544 4.924 -4.378 1.00 79.94 81 ALA A C 1
ATOM 662 O O . ALA A 1 81 ? 9.240 5.926 -4.520 1.00 79.94 81 ALA A O 1
ATOM 663 N N . VAL A 1 82 ? 9.049 3.692 -4.259 1.00 83.19 82 VAL A N 1
ATOM 664 C CA . VAL A 1 82 ? 10.489 3.405 -4.291 1.00 83.19 82 VAL A CA 1
ATOM 665 C C . VAL A 1 82 ? 11.096 3.860 -5.619 1.00 83.19 82 VAL A C 1
ATOM 667 O O . VAL A 1 82 ? 12.045 4.637 -5.628 1.00 83.19 82 VAL A O 1
ATOM 670 N N . PHE A 1 83 ? 10.511 3.477 -6.758 1.00 82.94 83 PHE A N 1
ATOM 671 C CA . PHE A 1 83 ? 11.003 3.931 -8.065 1.00 82.94 83 PHE A CA 1
ATOM 672 C C . PHE A 1 83 ? 11.022 5.461 -8.196 1.00 82.94 83 PHE A C 1
ATOM 674 O O . PHE A 1 83 ? 11.989 6.024 -8.709 1.00 82.94 83 PHE A O 1
ATOM 681 N N . LYS A 1 84 ? 9.997 6.147 -7.680 1.00 80.25 84 LYS A N 1
ATOM 682 C CA . LYS A 1 84 ? 9.930 7.613 -7.677 1.00 80.25 84 LYS A CA 1
ATOM 683 C C . LYS A 1 84 ? 11.028 8.249 -6.818 1.00 80.25 84 LYS A C 1
ATOM 685 O O . LYS A 1 84 ? 11.582 9.267 -7.224 1.00 80.25 84 LYS A O 1
ATOM 690 N N . GLU A 1 85 ? 11.344 7.668 -5.663 1.00 78.00 85 GLU A N 1
ATOM 691 C CA . GLU A 1 85 ? 12.407 8.142 -4.765 1.00 78.00 85 GLU A CA 1
ATOM 692 C C . GLU A 1 85 ? 13.790 8.050 -5.419 1.00 78.00 85 GLU A C 1
ATOM 694 O O . GLU A 1 85 ? 14.579 8.989 -5.342 1.00 78.00 85 GLU A O 1
ATOM 699 N N . PHE A 1 86 ? 14.038 6.979 -6.172 1.00 79.56 86 PHE A N 1
ATOM 700 C CA . PHE A 1 86 ? 15.263 6.815 -6.955 1.00 79.56 86 PHE A CA 1
ATOM 701 C C . PHE A 1 86 ? 15.273 7.604 -8.279 1.00 79.56 86 PHE A C 1
ATOM 703 O O . PHE A 1 86 ? 16.227 7.507 -9.049 1.00 79.56 86 PHE A O 1
ATOM 710 N N . GLY A 1 87 ? 14.236 8.401 -8.559 1.00 77.88 87 GLY A N 1
ATOM 711 C CA . GLY A 1 87 ? 14.169 9.256 -9.745 1.00 77.88 87 GLY A CA 1
ATOM 712 C C . GLY A 1 87 ? 13.805 8.530 -11.043 1.00 77.88 87 GLY A C 1
ATOM 713 O O . GLY A 1 87 ? 14.007 9.096 -12.120 1.00 77.88 87 GLY A O 1
ATOM 714 N N . TYR A 1 88 ? 13.260 7.314 -10.960 1.00 81.25 88 TYR A N 1
ATOM 715 C CA . TYR A 1 88 ? 12.794 6.582 -12.132 1.00 81.25 88 TYR A CA 1
ATOM 716 C C . TYR A 1 88 ? 11.482 7.159 -12.673 1.00 81.25 88 TYR A C 1
ATOM 718 O O . TYR A 1 88 ? 10.606 7.611 -11.927 1.00 81.25 88 TYR A O 1
ATOM 726 N N . VAL A 1 89 ? 11.316 7.089 -13.992 1.00 82.38 89 VAL A N 1
ATOM 727 C CA . VAL A 1 89 ? 10.106 7.529 -14.697 1.00 82.38 89 VAL A CA 1
ATOM 728 C C . VAL A 1 89 ? 9.311 6.315 -15.160 1.00 82.38 89 VAL A C 1
ATOM 730 O O . VAL A 1 89 ? 9.871 5.368 -15.705 1.00 82.38 89 VAL A O 1
ATOM 733 N N . ARG A 1 90 ? 7.990 6.330 -14.949 1.00 78.56 90 ARG A N 1
ATOM 734 C CA . ARG A 1 90 ? 7.115 5.239 -15.397 1.00 78.56 90 ARG A CA 1
ATOM 735 C C . ARG A 1 90 ? 6.937 5.311 -16.912 1.00 78.56 90 ARG A C 1
ATOM 737 O O . ARG A 1 90 ? 6.454 6.321 -17.420 1.00 78.56 90 ARG A O 1
ATOM 744 N N . GLY A 1 91 ? 7.268 4.234 -17.617 1.00 73.88 91 GLY A N 1
ATOM 745 C CA . GLY A 1 91 ? 6.945 4.078 -19.034 1.00 73.88 91 GLY A CA 1
ATOM 746 C C . GLY A 1 91 ? 5.433 3.933 -19.228 1.00 73.88 91 GLY A C 1
ATOM 747 O O . GLY A 1 91 ? 4.827 2.991 -18.713 1.00 73.88 91 GLY A O 1
ATOM 748 N N . ILE A 1 92 ? 4.813 4.871 -19.947 1.00 61.12 92 ILE A N 1
ATOM 749 C CA . ILE A 1 92 ? 3.405 4.793 -20.360 1.00 61.12 92 ILE A CA 1
ATOM 750 C C . ILE A 1 92 ? 3.351 4.069 -21.711 1.00 61.12 92 ILE A C 1
ATOM 752 O O . ILE A 1 92 ? 3.929 4.543 -22.686 1.00 61.12 92 ILE A O 1
ATOM 756 N N . GLY A 1 93 ? 2.640 2.940 -21.779 1.00 62.81 93 GLY A N 1
ATOM 757 C CA . GLY A 1 93 ? 2.371 2.223 -23.032 1.00 62.81 93 GLY A 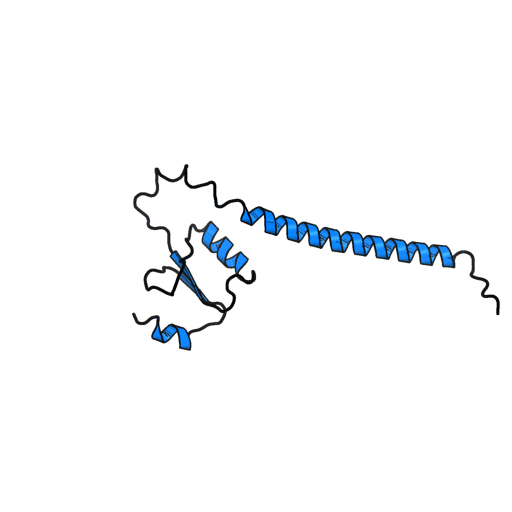CA 1
ATOM 758 C C . GLY A 1 93 ? 2.763 0.744 -23.017 1.00 62.81 93 GLY A C 1
ATOM 759 O O . GLY A 1 93 ? 3.031 0.163 -21.964 1.00 62.81 93 GLY A O 1
ATOM 760 N N . ASN A 1 94 ? 2.764 0.135 -24.208 1.00 59.41 94 ASN A N 1
ATOM 761 C CA . ASN A 1 94 ? 3.202 -1.248 -24.424 1.00 59.41 94 ASN A CA 1
ATOM 762 C C . ASN A 1 94 ? 4.663 -1.435 -24.000 1.00 59.41 94 ASN A C 1
ATOM 764 O O . ASN A 1 94 ? 5.441 -0.482 -24.065 1.00 59.41 94 ASN A O 1
ATOM 768 N N . ILE A 1 95 ? 5.033 -2.659 -23.600 1.00 64.62 95 ILE A N 1
ATOM 769 C CA . ILE A 1 95 ? 6.432 -2.999 -23.310 1.00 64.62 95 ILE A CA 1
ATOM 770 C C . ILE A 1 95 ? 7.272 -2.720 -24.553 1.00 64.62 95 ILE A C 1
ATOM 772 O O . ILE A 1 95 ? 7.174 -3.451 -25.536 1.00 64.62 95 ILE A O 1
ATOM 776 N N . SER A 1 96 ? 8.018 -1.616 -24.530 1.00 63.75 96 SER A N 1
ATOM 777 C CA . SER A 1 96 ? 9.016 -1.272 -25.541 1.00 63.75 96 SER A CA 1
ATOM 778 C C . SER A 1 96 ? 10.353 -1.906 -25.143 1.00 63.75 96 SER A C 1
ATOM 780 O O . SER A 1 96 ? 10.448 -2.502 -24.078 1.00 63.75 96 SER A O 1
ATOM 782 N N . ASN A 1 97 ? 11.394 -1.810 -25.968 1.00 63.97 97 ASN A N 1
ATOM 783 C CA . ASN A 1 97 ? 12.741 -2.269 -25.585 1.00 63.97 97 ASN A CA 1
ATOM 784 C C . ASN A 1 97 ? 13.558 -1.198 -24.831 1.00 63.97 97 ASN A C 1
ATOM 786 O O . ASN A 1 97 ? 14.713 -1.437 -24.508 1.00 63.97 97 ASN A O 1
ATOM 790 N N . ASP A 1 98 ? 12.965 -0.036 -24.543 1.00 69.62 98 ASP A N 1
ATOM 791 C CA . ASP A 1 98 ? 13.651 1.163 -24.027 1.00 69.62 98 ASP A CA 1
ATOM 792 C C . ASP A 1 98 ? 13.459 1.362 -22.504 1.00 69.62 98 ASP A C 1
ATOM 794 O O . ASP A 1 98 ? 13.495 2.487 -22.004 1.00 69.62 98 ASP A O 1
ATOM 798 N N . TRP A 1 99 ? 13.200 0.288 -21.750 1.00 78.62 99 TRP A N 1
ATOM 799 C CA . TRP A 1 99 ? 13.114 0.325 -20.283 1.00 78.62 99 TRP A CA 1
ATOM 800 C C . TRP A 1 99 ? 14.423 -0.140 -19.638 1.00 78.62 99 TRP A C 1
ATOM 802 O O . TRP A 1 99 ? 15.074 -1.063 -20.118 1.00 78.62 99 TRP A O 1
ATOM 812 N N . ASP A 1 100 ? 14.767 0.459 -18.499 1.00 79.94 100 ASP A N 1
ATOM 813 C CA . ASP A 1 100 ? 15.922 0.071 -17.682 1.00 79.94 100 ASP A CA 1
ATOM 814 C C . ASP A 1 100 ? 15.539 -0.977 -16.631 1.00 79.94 100 ASP A C 1
ATOM 816 O O . ASP A 1 100 ? 16.327 -1.855 -16.285 1.00 79.94 100 ASP A O 1
ATOM 820 N N . VAL A 1 101 ? 14.303 -0.908 -16.120 1.00 82.38 101 VAL A N 1
ATOM 821 C CA . VAL A 1 101 ? 13.783 -1.862 -15.134 1.00 82.38 101 VAL A CA 1
ATOM 822 C C . VAL A 1 101 ? 12.369 -2.299 -15.492 1.00 82.38 101 VAL A C 1
ATOM 824 O O . VAL A 1 101 ? 11.463 -1.481 -15.622 1.00 82.38 101 VAL A O 1
ATOM 827 N N . LEU A 1 102 ? 12.151 -3.608 -15.581 1.00 82.88 102 LEU A N 1
ATOM 828 C CA . LEU A 1 102 ? 10.828 -4.193 -15.756 1.00 82.88 102 LEU A CA 1
ATOM 829 C C . LEU A 1 102 ? 10.373 -4.850 -14.449 1.00 82.88 102 LEU A C 1
ATOM 831 O O . LEU A 1 102 ? 10.960 -5.828 -13.990 1.00 82.88 102 LEU A O 1
ATOM 835 N N . TRP A 1 103 ? 9.286 -4.342 -13.875 1.00 82.38 103 TRP A N 1
ATOM 836 C CA . TRP A 1 103 ? 8.652 -4.910 -12.692 1.00 82.38 103 TRP A CA 1
ATOM 837 C C . TRP A 1 103 ? 7.417 -5.719 -13.077 1.00 82.38 103 TRP A C 1
ATOM 839 O O . TRP A 1 103 ? 6.496 -5.197 -13.704 1.00 82.38 103 TRP A O 1
ATOM 849 N N . ALA A 1 104 ? 7.346 -6.984 -12.670 1.00 80.12 104 ALA A N 1
ATOM 850 C CA . ALA A 1 104 ? 6.173 -7.808 -12.927 1.00 80.12 104 ALA A CA 1
ATOM 851 C C . ALA A 1 104 ? 5.784 -8.630 -11.702 1.00 80.12 104 ALA A C 1
ATOM 853 O O . ALA A 1 104 ? 6.580 -9.415 -11.196 1.00 80.12 104 ALA A O 1
ATOM 854 N N . HIS A 1 105 ? 4.541 -8.459 -11.250 1.00 74.06 105 HIS A N 1
ATOM 855 C CA . HIS A 1 105 ? 4.021 -9.163 -10.077 1.00 74.06 105 HIS A CA 1
ATOM 856 C C . HIS A 1 105 ? 3.678 -10.629 -10.385 1.00 74.06 105 HIS A C 1
ATOM 858 O O . HIS A 1 105 ? 4.000 -11.527 -9.617 1.00 74.06 105 HIS A O 1
ATOM 864 N N . ASP A 1 106 ? 3.073 -10.885 -11.547 1.00 71.06 106 ASP A N 1
ATOM 865 C CA . ASP A 1 106 ? 2.533 -12.207 -11.897 1.00 71.06 106 ASP A CA 1
ATOM 866 C C . ASP A 1 106 ? 3.564 -13.136 -12.566 1.00 71.06 106 ASP A C 1
ATOM 868 O O . ASP A 1 106 ? 3.185 -14.116 -13.208 1.00 71.06 106 ASP A O 1
ATOM 872 N N . TYR A 1 107 ? 4.861 -12.812 -12.475 1.00 70.44 107 TYR A N 1
ATOM 873 C CA . TYR A 1 107 ? 5.961 -13.593 -13.061 1.00 70.44 107 TYR A CA 1
ATOM 874 C C . TYR A 1 107 ? 5.669 -14.104 -14.493 1.00 70.44 107 TYR A C 1
ATOM 876 O O . TYR A 1 107 ? 5.674 -15.308 -14.774 1.00 70.44 107 TYR A O 1
ATOM 884 N N . PRO A 1 108 ? 5.390 -13.196 -15.442 1.00 68.31 108 PRO A N 1
ATOM 885 C CA . PRO A 1 108 ? 4.804 -13.489 -16.750 1.00 68.31 108 PRO A CA 1
ATOM 886 C C . PRO A 1 108 ? 5.801 -14.058 -17.772 1.00 68.31 108 PRO A C 1
ATOM 888 O O . PRO A 1 108 ? 5.661 -13.810 -18.969 1.00 68.31 108 PRO A O 1
ATOM 891 N N . PHE A 1 109 ? 6.804 -14.821 -17.342 1.00 71.25 109 PHE A N 1
ATOM 892 C CA . PHE A 1 109 ? 7.953 -15.219 -18.161 1.00 71.25 109 PHE A CA 1
ATOM 893 C C . PHE A 1 109 ? 7.561 -15.848 -19.504 1.00 71.25 109 PHE A C 1
ATOM 895 O O . PHE A 1 109 ? 8.126 -15.503 -20.534 1.00 71.25 109 PHE A O 1
ATOM 902 N N . LYS A 1 110 ? 6.530 -16.704 -19.525 1.00 70.94 110 LYS A N 1
ATOM 903 C CA . LYS A 1 110 ? 6.059 -17.372 -20.754 1.00 70.94 110 LYS A CA 1
ATOM 904 C C . LYS A 1 110 ? 5.404 -16.422 -21.761 1.00 70.94 110 LYS A C 1
ATOM 906 O O . LYS A 1 110 ? 5.511 -16.652 -22.958 1.00 70.94 110 LYS A O 1
ATOM 911 N N . LYS A 1 111 ? 4.702 -15.390 -21.282 1.00 70.50 111 LYS A N 1
ATOM 912 C CA . LYS A 1 111 ? 3.992 -14.417 -22.133 1.00 70.50 111 LYS A CA 1
ATOM 913 C C . LYS A 1 111 ? 4.912 -13.292 -22.581 1.00 70.50 111 LYS A C 1
ATOM 915 O O . LYS A 1 111 ? 4.779 -12.800 -23.693 1.00 70.50 111 LYS A O 1
ATOM 920 N N . LEU A 1 112 ? 5.838 -12.898 -21.711 1.00 69.62 112 LEU A N 1
ATOM 921 C CA . LEU A 1 112 ? 6.788 -11.838 -22.006 1.00 69.62 112 LEU A CA 1
ATOM 922 C C . LEU A 1 112 ? 7.918 -12.292 -22.924 1.00 69.62 112 LEU A C 1
ATOM 924 O O . LEU A 1 112 ? 8.443 -11.468 -23.659 1.00 69.62 112 LEU A O 1
ATOM 928 N N . TYR A 1 113 ? 8.256 -13.584 -22.939 1.00 69.69 113 TYR A N 1
ATOM 929 C CA . TYR A 1 113 ? 9.341 -14.116 -23.765 1.00 69.69 113 TYR A CA 1
ATOM 930 C C . TYR A 1 113 ? 9.231 -13.741 -25.253 1.00 69.69 113 TYR A C 1
ATOM 932 O O . TYR A 1 113 ? 10.227 -13.392 -25.874 1.00 69.69 113 TYR A O 1
ATOM 940 N N . SER A 1 114 ? 8.024 -13.751 -25.829 1.00 69.31 114 SER A N 1
ATOM 941 C CA . SER A 1 114 ? 7.817 -13.373 -27.235 1.00 69.31 114 SER A CA 1
ATOM 942 C C . SER A 1 114 ? 8.000 -11.879 -27.510 1.00 69.31 114 SER A C 1
ATOM 944 O O . SER A 1 114 ? 8.315 -11.510 -28.638 1.00 69.31 114 SER A O 1
ATOM 946 N N . SER A 1 115 ? 7.784 -11.032 -26.502 1.00 64.81 115 SER A N 1
ATOM 947 C CA . SER A 1 115 ? 7.894 -9.570 -26.598 1.00 64.81 115 SER A CA 1
ATOM 948 C C . SER A 1 115 ? 9.273 -9.050 -26.183 1.00 64.81 115 SER A C 1
ATOM 950 O O . SER A 1 115 ? 9.652 -7.968 -26.601 1.00 64.81 115 SER A O 1
ATOM 952 N N . LEU A 1 116 ? 10.026 -9.832 -25.404 1.00 67.31 116 LEU A N 1
ATOM 953 C CA . LEU A 1 116 ? 11.390 -9.560 -24.939 1.00 67.31 116 LEU A CA 1
ATOM 954 C C . LEU A 1 116 ? 12.463 -10.130 -25.880 1.00 67.31 116 LEU A C 1
ATOM 956 O O . LEU A 1 116 ? 13.545 -10.502 -25.426 1.00 67.31 116 LEU A O 1
ATOM 960 N N . LYS A 1 117 ? 12.168 -10.282 -27.176 1.00 57.94 117 LYS A N 1
ATOM 961 C CA . LYS A 1 117 ? 13.180 -10.739 -28.134 1.00 57.94 117 LYS A CA 1
ATOM 962 C C . LYS A 1 117 ? 14.282 -9.677 -28.220 1.00 57.94 117 LYS A C 1
ATOM 964 O O . LYS A 1 117 ? 14.085 -8.632 -28.837 1.00 57.94 117 LYS A O 1
ATOM 969 N N . ILE A 1 118 ? 15.385 -9.961 -27.535 1.00 56.62 118 ILE A N 1
ATOM 970 C CA . ILE A 1 118 ? 16.677 -9.281 -27.650 1.00 56.62 118 ILE A CA 1
ATOM 971 C C . ILE A 1 118 ? 17.309 -9.688 -28.977 1.00 56.62 118 ILE A C 1
ATOM 973 O O . ILE A 1 118 ? 17.243 -10.899 -29.304 1.00 56.62 118 ILE A O 1
#

Secondary structure (DSSP, 8-state):
------TTHHHHHHHHHHHHHHHHHHHHHHHHHHHHHHHHTTSTTSS-SSSSSSS-SS-PPPEEEEESTTTTSSTTHHHHHHHHHTT-EEPPSS--S--SEEEETT--HHHHTTT---

Sequence (118 aa):
MVIHISGRIPFLVIFVVICSLILLAINIYELQWMQQEHTKFHYVNVGSQNSVNNIKNEIKPPVFQVYGRDVDSGYLKHVFAVFKEFGYVRGIGNISNDWDVLWAHDYPFKKLYSSLKI

Radius of gyration: 26.56 Å; chains: 1; bounding box: 66×42×68 Å

Foldseek 3Di:
DDPPDDPVVVVVVVVVVVVVVVVVVVVVVVVVVVVVVVVVVVPPPPPPPPPPPPPPPPDDAAEEEEDDPPCVVCPCVVVVVVCVVSRYDYDPDDDDQRHPHYHYDVPPCVVCVVVPPD

InterPro domains:
  IPR053317 Tubulin polyglutamylase [PTHR47113] (16-117)

pLDDT: mean 71.33, std 15.24, range [39.28, 97.25]